Protein AF-A0A8S0FTH8-F1 (afdb_monomer)

Foldseek 3Di:
DVVVPLFDPVLCLPPHAQQDPNRDDPPDDVLSGPVSVCCLVDPNSDHVALVVVCVVVVDDSVVVVVVLVVLSPDVQDAFADDPPQLPDVCSVVVRVVSLVSLSRNVQDPDVVGHCSDHPPDNDPDDDDDDDDDDPDDDDPPVVVVVVVVVVVDDDDPPDPPDDPDDD

Solvent-accessible surface area (backbone atoms only — not comparable to full-atom values): 10424 Å² total; per-residue (Å²): 70,76,95,72,66,34,47,32,58,76,47,37,70,74,77,45,72,30,50,39,83,86,35,35,61,92,87,56,61,88,50,70,16,54,49,27,45,45,65,19,64,23,97,82,59,48,52,67,40,53,66,57,49,19,74,75,71,71,48,58,44,67,57,53,53,50,52,41,46,54,54,38,70,41,82,59,36,64,76,80,73,73,82,64,65,53,75,48,91,66,8,68,57,50,50,49,5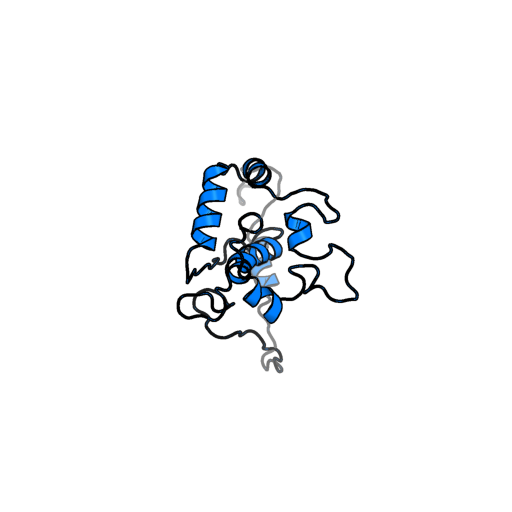8,58,56,42,55,34,51,43,47,49,15,55,75,45,87,71,24,26,68,85,53,56,84,98,38,90,64,98,77,90,87,89,85,86,85,77,86,75,94,61,97,74,75,88,46,66,64,60,54,49,44,48,55,49,68,71,48,89,80,84,82,94,54,102,79,78,71,95,85,78,132

Mean predicted aligned error: 12.25 Å

Organism: Escherichia coli (NCBI:txid562)

Radius of gyration: 23.73 Å; Cα contacts (8 Å, |Δi|>4): 166; chains: 1; bounding box: 45×68×50 Å

Secondary structure (DSSP, 8-state):
-GGGT-S-HHHHHHH-SSSSTTTS-TTSPTT-SHHHHHHT-STT-----HHHHHHHH---HHHHHHHHHHHHH-SS------SSTTSSTTHHHHHHHHHHHHHHTT-BTSTTSB-SS-TT--S-------PPPPSS-----HHHHHHHHHHTS---SS-TTPPTT--

Sequence (167 aa):
MINENLVDQPFLDKYCVGYDEKTLPADAPKNGHYKAYILGEGDDKTAKTPQWASQITGIPVDRIIKLAREIGTAKPAYICQGWGPQRQANGELTARAIAMLPILTGNVGISGGNSGARESTYTITIERLPVLDNPVVQNVNLLLQLDRCYRSWPANDGNPRRRPGQR

InterPro domains:
  IPR006656 Molybdopterin oxidoreductase [PF00384] (67-119)
  IPR050612 Prokaryotic Molybdopterin Oxidoreductases [PTHR43742] (1-140)

pLDDT: mean 81.3, std 19.47, range [31.95, 98.5]

Structure (mmCIF, N/CA/C/O backbone):
data_AF-A0A8S0FTH8-F1
#
_entry.id   AF-A0A8S0FTH8-F1
#
loop_
_atom_site.group_PDB
_atom_site.id
_atom_site.type_symbol
_atom_site.label_atom_id
_atom_site.label_alt_id
_atom_site.label_comp_id
_atom_site.label_asym_id
_atom_site.label_entity_id
_atom_site.label_seq_id
_atom_site.pdbx_PDB_ins_code
_atom_site.Cartn_x
_atom_site.Cartn_y
_atom_site.Cartn_z
_atom_site.occupancy
_atom_site.B_iso_or_equiv
_atom_site.auth_seq_id
_atom_site.auth_comp_id
_atom_site.auth_asym_id
_atom_site.auth_atom_id
_atom_site.pdbx_PDB_model_num
ATOM 1 N N . MET A 1 1 ? -4.861 4.003 7.440 1.00 94.12 1 MET A N 1
ATOM 2 C CA . MET A 1 1 ? -3.502 4.566 7.272 1.00 94.12 1 MET A CA 1
ATOM 3 C C . MET A 1 1 ? -3.540 6.027 6.855 1.00 94.12 1 MET A C 1
ATOM 5 O O . MET A 1 1 ? -3.132 6.841 7.665 1.00 94.12 1 MET A O 1
ATOM 9 N N . ILE A 1 2 ? -4.070 6.378 5.675 1.00 95.62 2 ILE A N 1
ATOM 10 C CA . ILE A 1 2 ? -4.096 7.773 5.181 1.00 95.62 2 ILE A CA 1
ATOM 11 C C . ILE A 1 2 ? -4.777 8.729 6.178 1.00 95.62 2 ILE A C 1
ATOM 13 O O . ILE A 1 2 ? -4.143 9.669 6.636 1.00 95.62 2 ILE A O 1
ATOM 17 N N . ASN A 1 3 ? -6.016 8.441 6.594 1.00 95.19 3 ASN A N 1
ATOM 18 C CA . ASN A 1 3 ? -6.765 9.299 7.532 1.00 95.19 3 ASN A CA 1
ATOM 19 C C . ASN A 1 3 ? -6.151 9.388 8.939 1.00 95.19 3 ASN A C 1
ATOM 21 O O . ASN A 1 3 ? -6.455 10.312 9.681 1.00 95.19 3 ASN A O 1
ATOM 25 N N . GLU A 1 4 ? -5.315 8.419 9.315 1.00 96.00 4 GLU A N 1
ATOM 26 C CA . GLU A 1 4 ? -4.650 8.373 10.625 1.00 96.00 4 GLU A CA 1
ATOM 27 C C . GLU A 1 4 ? -3.198 8.868 10.549 1.00 96.00 4 GLU A C 1
ATOM 29 O O . GLU A 1 4 ? -2.462 8.745 11.521 1.00 96.00 4 GLU A O 1
ATOM 34 N N . ASN A 1 5 ? -2.768 9.408 9.400 1.00 95.56 5 ASN A N 1
ATOM 35 C CA . ASN A 1 5 ? -1.399 9.872 9.159 1.00 95.56 5 ASN A CA 1
ATOM 36 C C . ASN A 1 5 ? -0.321 8.812 9.460 1.00 95.56 5 ASN A C 1
ATOM 38 O O . ASN A 1 5 ? 0.773 9.132 9.913 1.00 95.56 5 ASN A O 1
ATOM 42 N N . LEU A 1 6 ? -0.619 7.540 9.180 1.00 96.12 6 LEU A N 1
ATOM 43 C CA . LEU A 1 6 ? 0.316 6.416 9.360 1.00 96.12 6 LEU A CA 1
ATOM 44 C C . LEU A 1 6 ? 1.167 6.133 8.109 1.00 96.12 6 LEU A C 1
ATOM 46 O O . LEU A 1 6 ? 1.765 5.067 7.996 1.00 96.12 6 LEU A O 1
ATOM 50 N N . VAL A 1 7 ? 1.160 7.044 7.138 1.00 96.38 7 VAL A N 1
ATOM 51 C CA . VAL A 1 7 ? 1.946 6.936 5.903 1.00 96.38 7 VAL A CA 1
ATOM 52 C C . VAL A 1 7 ? 3.253 7.715 6.043 1.00 96.38 7 VAL A C 1
ATOM 54 O O . VAL A 1 7 ? 3.288 8.760 6.692 1.00 96.38 7 VAL A O 1
ATOM 57 N N . ASP A 1 8 ? 4.324 7.232 5.422 1.00 95.94 8 ASP A N 1
ATOM 58 C CA . ASP A 1 8 ? 5.622 7.906 5.407 1.00 95.94 8 ASP A CA 1
ATOM 59 C C . ASP A 1 8 ? 5.654 8.962 4.294 1.00 95.94 8 ASP A C 1
ATOM 61 O O . ASP A 1 8 ? 6.090 8.712 3.171 1.00 95.94 8 ASP A O 1
ATOM 65 N N . GLN A 1 9 ? 5.130 10.151 4.597 1.00 95.69 9 GLN A N 1
ATOM 66 C CA . GLN A 1 9 ? 5.070 11.245 3.625 1.00 95.69 9 GLN A CA 1
ATOM 67 C C . GLN A 1 9 ? 6.463 11.671 3.112 1.00 95.69 9 GLN A C 1
ATOM 69 O O . GLN A 1 9 ? 6.597 11.810 1.898 1.00 95.69 9 GLN A O 1
ATOM 74 N N . PRO A 1 10 ? 7.514 11.828 3.949 1.00 95.81 10 PRO A N 1
ATOM 75 C CA . PRO A 1 10 ? 8.857 12.138 3.452 1.00 95.81 10 PRO A CA 1
ATOM 76 C C . PRO A 1 10 ? 9.405 11.111 2.454 1.00 95.81 10 PRO A C 1
ATOM 78 O O . PRO A 1 10 ? 10.058 11.490 1.480 1.00 95.81 10 PRO A O 1
ATOM 81 N N . PHE A 1 11 ? 9.148 9.818 2.675 1.00 95.06 11 PHE A N 1
ATOM 82 C CA . PHE A 1 11 ? 9.522 8.773 1.725 1.00 95.06 11 PHE A CA 1
ATOM 83 C C . PHE A 1 11 ? 8.757 8.917 0.403 1.00 95.06 11 PHE A C 1
ATOM 85 O O . PHE A 1 11 ? 9.365 8.875 -0.668 1.00 95.06 11 PHE A O 1
ATOM 92 N N . LEU A 1 12 ? 7.440 9.123 0.474 1.00 95.81 12 LEU A N 1
ATOM 93 C CA . LEU A 1 12 ? 6.575 9.257 -0.700 1.00 95.81 12 LEU A CA 1
ATOM 94 C C . LEU A 1 12 ? 6.943 10.484 -1.544 1.00 95.81 12 LEU A C 1
ATOM 96 O O . LEU A 1 12 ? 7.098 10.351 -2.753 1.00 95.81 12 LEU A O 1
ATOM 100 N N . ASP A 1 13 ? 7.178 11.636 -0.914 1.00 95.56 13 ASP A N 1
ATOM 101 C CA . ASP A 1 13 ? 7.561 12.880 -1.598 1.00 95.56 13 ASP A CA 1
ATOM 102 C C . ASP A 1 13 ? 8.905 12.747 -2.334 1.00 95.56 13 ASP A C 1
ATOM 104 O O . ASP A 1 13 ? 9.126 13.379 -3.366 1.00 95.56 13 ASP A O 1
ATOM 108 N N . LYS A 1 14 ? 9.825 11.936 -1.799 1.00 95.25 14 LYS A N 1
ATOM 109 C CA . LYS A 1 14 ? 11.186 11.798 -2.329 1.00 95.25 14 LYS A CA 1
ATOM 110 C C . LYS A 1 14 ? 11.325 10.708 -3.389 1.00 95.25 14 LYS A C 1
ATOM 112 O O . LYS A 1 14 ? 12.145 10.852 -4.295 1.00 95.25 14 LYS A O 1
ATOM 117 N N . TYR A 1 15 ? 10.595 9.604 -3.245 1.00 93.12 15 TYR A N 1
ATOM 118 C CA . TYR A 1 15 ? 10.834 8.383 -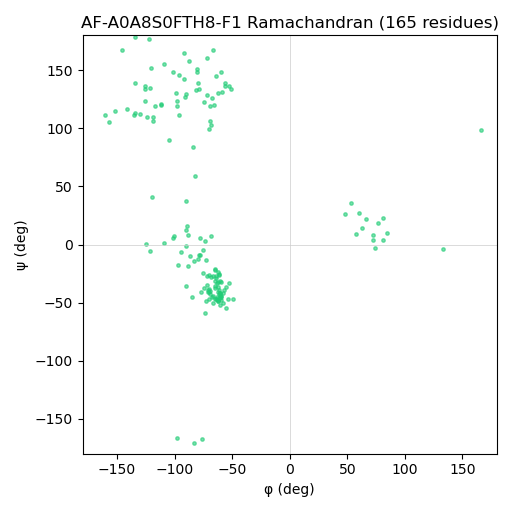4.021 1.00 93.12 15 TYR A CA 1
ATOM 119 C C . TYR A 1 15 ? 9.636 7.921 -4.855 1.00 93.12 15 TYR A C 1
ATOM 121 O O . TYR A 1 15 ? 9.773 6.955 -5.603 1.00 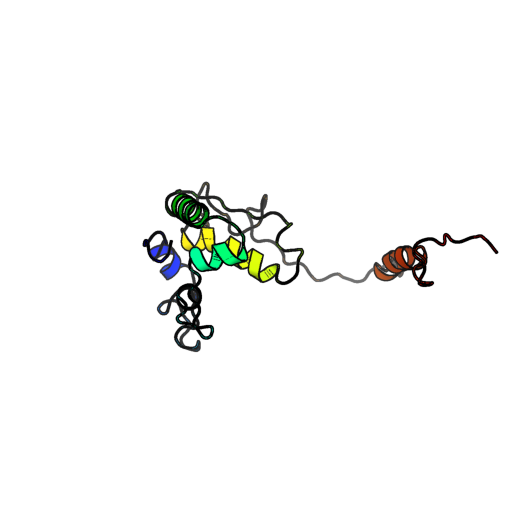93.12 15 TYR A O 1
ATOM 129 N N . CYS A 1 16 ? 8.467 8.553 -4.735 1.00 93.94 16 CYS A N 1
ATOM 130 C CA . CYS A 1 16 ? 7.256 8.139 -5.439 1.00 93.94 16 CYS A CA 1
ATOM 131 C C . CYS A 1 16 ? 6.707 9.246 -6.340 1.00 93.94 16 CYS A C 1
ATOM 133 O O . CYS A 1 16 ? 6.868 10.434 -6.083 1.00 93.94 16 CYS A O 1
ATOM 135 N N . VAL A 1 17 ? 6.021 8.823 -7.401 1.00 93.75 17 VAL A N 1
ATOM 136 C CA . VAL A 1 17 ? 5.315 9.692 -8.347 1.00 93.75 17 VAL A CA 1
ATOM 137 C C . VAL A 1 17 ? 3.842 9.286 -8.349 1.00 93.75 17 VAL A C 1
ATOM 139 O O . VAL A 1 17 ? 3.526 8.097 -8.386 1.00 93.75 17 VAL A O 1
ATOM 142 N N . GLY A 1 18 ? 2.943 10.269 -8.297 1.00 92.50 18 GLY A N 1
ATOM 143 C CA . GLY A 1 18 ? 1.494 10.079 -8.384 1.00 92.50 18 GLY A CA 1
ATOM 144 C C . GLY A 1 18 ? 0.814 9.557 -7.114 1.00 92.50 18 GLY A C 1
ATOM 145 O O . GLY A 1 18 ? -0.305 9.044 -7.197 1.00 92.50 18 GLY A O 1
ATOM 146 N N . TYR A 1 19 ? 1.443 9.664 -5.938 1.00 95.06 19 TYR A N 1
ATOM 147 C CA . TYR A 1 19 ? 0.772 9.330 -4.676 1.00 95.06 19 TYR A CA 1
ATOM 148 C C . TYR A 1 19 ? -0.269 10.392 -4.302 1.00 95.06 19 TYR A C 1
ATOM 150 O O . TYR A 1 19 ? -1.417 10.065 -3.993 1.00 95.06 19 TYR A O 1
ATOM 158 N N . ASP A 1 20 ? 0.131 11.656 -4.361 1.00 93.94 20 ASP A N 1
ATOM 159 C CA . ASP A 1 20 ? -0.664 12.840 -4.057 1.00 93.94 20 ASP A CA 1
ATOM 160 C C . ASP A 1 20 ? -0.477 13.916 -5.136 1.00 93.94 20 ASP A C 1
ATOM 162 O O . ASP A 1 20 ? 0.295 13.737 -6.075 1.00 93.94 20 ASP A O 1
ATOM 166 N N . GLU A 1 21 ? -1.172 15.045 -5.003 1.00 91.88 21 GLU A N 1
ATOM 167 C CA . GLU A 1 21 ? -1.101 16.139 -5.980 1.00 91.88 21 GLU A CA 1
ATOM 168 C C . GLU A 1 21 ? 0.312 16.740 -6.120 1.00 91.88 21 GLU A C 1
ATOM 170 O O . GLU A 1 21 ? 0.651 17.271 -7.170 1.00 91.88 21 GLU A O 1
ATOM 175 N N . LYS A 1 22 ? 1.162 16.647 -5.086 1.00 92.25 22 LYS A N 1
ATOM 176 C CA . LYS A 1 22 ? 2.534 17.184 -5.129 1.00 92.25 22 LYS A CA 1
ATOM 177 C C . LYS A 1 22 ? 3.456 16.325 -5.982 1.00 92.25 22 LYS A C 1
ATOM 179 O O . LYS A 1 22 ? 4.349 16.838 -6.647 1.00 92.25 22 LYS A O 1
ATOM 184 N N . THR A 1 23 ? 3.260 15.015 -5.901 1.00 91.88 23 THR A N 1
ATOM 185 C CA . THR A 1 23 ? 4.049 14.009 -6.617 1.00 91.88 23 THR A CA 1
ATOM 186 C C . THR A 1 23 ? 3.461 13.686 -7.988 1.00 91.88 23 THR A C 1
ATOM 188 O O . THR A 1 23 ? 4.009 12.853 -8.710 1.00 91.88 23 THR A O 1
ATOM 191 N N . LEU A 1 24 ? 2.340 14.305 -8.357 1.00 91.00 24 LEU A N 1
ATOM 192 C CA . LEU A 1 24 ? 1.659 14.087 -9.622 1.00 91.00 24 LEU A CA 1
ATOM 193 C C . LEU A 1 24 ? 2.362 14.862 -10.764 1.00 91.00 24 LEU A C 1
ATOM 195 O O . LEU A 1 24 ? 2.689 16.037 -10.588 1.00 91.00 24 LEU A O 1
ATOM 199 N N . PRO A 1 25 ? 2.609 14.241 -11.935 1.00 90.12 25 PRO A N 1
ATOM 200 C CA . PRO A 1 25 ? 3.145 14.938 -13.104 1.00 90.12 25 PRO A CA 1
ATOM 201 C C . PRO A 1 25 ? 2.236 16.081 -13.576 1.00 90.12 25 PRO A C 1
ATOM 203 O O . PRO A 1 25 ? 1.016 15.993 -13.471 1.00 90.12 25 PRO A O 1
ATOM 206 N N . ALA A 1 26 ? 2.822 17.143 -14.133 1.00 88.25 26 ALA A N 1
ATOM 207 C CA . ALA A 1 26 ? 2.080 18.347 -14.530 1.00 88.25 26 ALA A CA 1
ATOM 208 C C . ALA A 1 26 ? 1.063 18.118 -15.666 1.00 88.25 26 ALA A C 1
ATOM 210 O O . ALA A 1 26 ? 0.134 18.905 -15.831 1.00 88.25 26 ALA A O 1
ATOM 211 N N . ASP A 1 27 ? 1.252 17.068 -16.462 1.00 90.56 27 ASP A N 1
ATOM 212 C CA . ASP A 1 27 ? 0.376 16.648 -17.556 1.00 90.56 27 ASP A CA 1
ATOM 213 C C . ASP A 1 27 ? -0.769 15.732 -17.102 1.00 90.56 27 ASP A C 1
ATOM 215 O O . ASP A 1 27 ? -1.691 15.462 -17.875 1.00 90.56 27 ASP A O 1
ATOM 219 N N . ALA A 1 28 ? -0.739 15.257 -15.856 1.00 88.56 28 ALA A N 1
ATOM 220 C CA . ALA A 1 28 ? -1.766 14.376 -15.332 1.00 88.56 28 ALA A CA 1
ATOM 221 C C . ALA A 1 28 ? -3.020 15.159 -14.891 1.00 88.56 28 ALA A C 1
ATOM 223 O O . ALA A 1 28 ? -2.937 16.307 -14.446 1.00 88.56 28 ALA A O 1
ATOM 224 N N . PRO A 1 29 ? -4.213 14.545 -14.998 1.00 89.56 29 PRO A N 1
ATOM 225 C CA . PRO A 1 29 ? -5.456 15.182 -14.589 1.00 89.56 29 PRO A CA 1
ATOM 226 C C . PRO A 1 29 ? -5.471 15.446 -13.082 1.00 89.56 29 PRO A C 1
ATOM 228 O O . PRO A 1 29 ? -4.990 14.636 -12.287 1.00 89.56 29 PRO A O 1
ATOM 231 N N . LYS A 1 30 ? -6.098 16.558 -12.684 1.00 89.06 30 LYS A N 1
ATOM 232 C CA . LYS A 1 30 ? -6.339 16.887 -11.274 1.00 89.06 30 LYS A CA 1
ATOM 233 C C . LYS A 1 30 ? -7.038 15.720 -10.573 1.00 89.06 30 LYS A C 1
ATOM 235 O O . LYS A 1 30 ? -7.980 15.159 -11.128 1.00 89.06 30 LYS A O 1
ATOM 240 N N . ASN A 1 31 ? -6.603 15.382 -9.358 1.00 90.88 31 ASN A N 1
ATOM 241 C CA . ASN A 1 31 ? -7.083 14.216 -8.601 1.00 90.88 31 ASN A CA 1
ATOM 242 C C . ASN A 1 31 ? -6.803 12.851 -9.270 1.00 90.88 31 ASN A C 1
ATOM 244 O O . ASN A 1 31 ? -7.332 11.832 -8.828 1.00 90.88 31 ASN A O 1
ATOM 248 N N . GLY A 1 32 ? -5.934 12.790 -10.285 1.00 89.38 32 GLY A N 1
ATOM 249 C CA . GLY A 1 32 ? -5.487 11.540 -10.914 1.00 89.38 32 GLY A CA 1
ATOM 250 C C . GLY A 1 32 ? -4.507 10.718 -10.066 1.00 89.38 32 GLY A C 1
ATOM 251 O O . GLY A 1 32 ? -4.005 9.690 -10.515 1.00 89.38 32 GLY A O 1
ATOM 252 N N . HIS A 1 33 ? -4.203 11.171 -8.851 1.00 93.19 33 HIS A N 1
ATOM 253 C CA . HIS A 1 33 ? -3.249 10.550 -7.943 1.00 93.19 33 HIS A CA 1
ATOM 254 C C . HIS A 1 33 ? -3.900 9.467 -7.057 1.00 93.19 33 HIS A C 1
ATOM 256 O O . HIS A 1 33 ? -5.107 9.458 -6.801 1.00 93.19 33 HIS A O 1
ATOM 262 N N . TYR A 1 34 ? -3.086 8.547 -6.535 1.00 94.25 34 TYR A N 1
ATOM 263 C CA . TYR A 1 34 ? -3.554 7.379 -5.777 1.00 94.25 34 TYR A CA 1
ATOM 264 C C . TYR A 1 34 ? -4.387 7.744 -4.537 1.00 94.25 34 TYR A C 1
ATOM 266 O O . TYR A 1 34 ? -5.410 7.114 -4.258 1.00 94.25 34 TYR A O 1
ATOM 274 N N . LYS A 1 35 ? -3.977 8.770 -3.784 1.00 95.12 35 LYS A N 1
ATOM 275 C CA . LYS A 1 35 ? -4.677 9.218 -2.573 1.00 95.12 35 LYS A CA 1
ATOM 276 C C . LYS A 1 35 ? -6.112 9.674 -2.866 1.00 95.12 35 LYS A C 1
ATOM 278 O O . LYS A 1 35 ? -7.014 9.230 -2.157 1.00 95.12 35 LYS A O 1
ATOM 283 N N . ALA A 1 36 ? -6.344 10.450 -3.926 1.00 95.19 36 ALA A N 1
ATOM 284 C CA . ALA A 1 36 ? -7.683 10.866 -4.345 1.00 95.19 36 ALA A CA 1
ATOM 285 C C . ALA A 1 36 ? -8.578 9.668 -4.692 1.00 95.19 36 ALA A C 1
ATOM 287 O O . ALA A 1 36 ? -9.729 9.614 -4.261 1.00 95.19 36 ALA A O 1
ATOM 288 N N . TYR A 1 37 ? -8.051 8.654 -5.385 1.00 95.12 37 TYR A N 1
ATOM 289 C CA . TYR A 1 37 ? -8.806 7.430 -5.683 1.00 95.12 37 TYR A CA 1
ATOM 290 C C . TYR A 1 37 ? -9.264 6.681 -4.418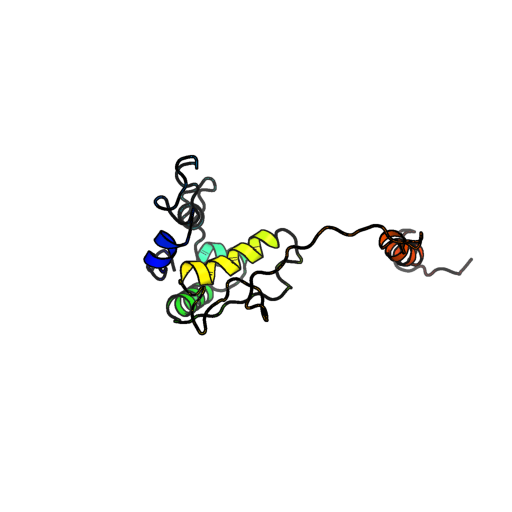 1.00 95.12 37 TYR A C 1
ATOM 292 O O . TYR A 1 37 ? -10.398 6.195 -4.342 1.00 95.12 37 TYR A O 1
ATOM 300 N N . ILE A 1 38 ? -8.398 6.588 -3.403 1.00 95.88 38 ILE A N 1
ATOM 301 C CA . ILE A 1 38 ? -8.729 5.924 -2.133 1.00 95.88 38 ILE A CA 1
ATOM 302 C C . ILE A 1 38 ? -9.737 6.741 -1.320 1.00 95.88 38 ILE A C 1
ATOM 304 O O . ILE A 1 38 ? -10.647 6.167 -0.718 1.00 95.88 38 ILE A O 1
ATOM 308 N N . LEU A 1 39 ? -9.605 8.068 -1.313 1.00 96.12 39 LEU A N 1
ATOM 309 C CA . LEU A 1 39 ? -10.504 8.968 -0.588 1.00 96.12 39 LEU A CA 1
ATOM 310 C C . LEU A 1 39 ? -11.840 9.211 -1.310 1.00 96.12 39 LEU A C 1
ATOM 312 O O . LEU A 1 39 ? -12.764 9.737 -0.697 1.00 96.12 39 LEU A O 1
ATOM 316 N N . GLY A 1 40 ? -11.980 8.761 -2.561 1.00 95.31 40 GLY A N 1
ATOM 317 C CA . GLY A 1 40 ? -13.197 8.942 -3.357 1.00 95.31 40 GLY A CA 1
ATOM 318 C C . GLY A 1 40 ? -13.303 10.321 -4.009 1.00 95.31 40 GLY A C 1
ATOM 319 O O . GLY A 1 40 ? -14.400 10.767 -4.323 1.00 95.31 40 GLY A O 1
ATOM 320 N N . GLU A 1 41 ? -12.176 11.001 -4.197 1.00 93.94 41 GLU A N 1
ATOM 321 C CA . GLU A 1 41 ? -12.063 12.307 -4.860 1.00 93.94 41 GLU A CA 1
ATOM 322 C C . GLU A 1 41 ? -11.728 12.182 -6.358 1.00 93.94 41 GLU A C 1
ATOM 324 O O . GLU A 1 41 ? -11.691 13.188 -7.069 1.00 93.94 41 GLU A O 1
ATOM 329 N N . GLY A 1 42 ? -11.465 10.956 -6.824 1.00 88.44 42 GLY A N 1
ATOM 330 C CA . GLY A 1 42 ? -11.284 10.624 -8.237 1.00 88.44 42 GLY A CA 1
ATOM 331 C C . GLY A 1 42 ? -12.609 10.397 -8.976 1.00 88.44 42 GLY A C 1
ATOM 332 O O . GLY A 1 42 ? -13.698 10.605 -8.437 1.00 88.44 42 GLY A O 1
ATOM 333 N N . ASP A 1 43 ? -12.512 9.915 -10.215 1.00 87.69 43 ASP A N 1
ATOM 334 C CA . ASP A 1 43 ? -13.652 9.796 -11.139 1.00 87.69 43 ASP A CA 1
ATOM 335 C C . ASP A 1 43 ? -14.789 8.902 -10.626 1.00 87.69 43 ASP A C 1
ATOM 337 O O . ASP A 1 43 ? -15.962 9.161 -10.899 1.00 87.69 43 ASP A O 1
ATOM 341 N N . ASP A 1 44 ? -14.457 7.864 -9.852 1.00 90.62 44 ASP A N 1
ATOM 342 C CA . ASP A 1 44 ? -15.431 6.902 -9.330 1.00 90.62 44 ASP A CA 1
ATOM 343 C C . ASP A 1 44 ? -16.238 7.408 -8.125 1.00 90.62 44 ASP A C 1
ATOM 345 O O . ASP A 1 44 ? -17.190 6.745 -7.703 1.00 90.62 44 ASP A O 1
ATOM 349 N N . LYS A 1 45 ? -15.853 8.564 -7.563 1.00 93.38 45 LYS A N 1
ATOM 350 C CA . LYS A 1 45 ? -16.495 9.239 -6.425 1.00 93.38 45 LYS A CA 1
ATOM 351 C C . LYS A 1 45 ? -16.801 8.325 -5.232 1.00 93.38 45 LYS A C 1
ATOM 353 O O . LYS A 1 45 ? -17.734 8.577 -4.470 1.00 93.38 45 LYS A O 1
ATOM 358 N N . THR A 1 46 ? -16.041 7.241 -5.070 1.00 96.06 46 THR A N 1
ATOM 359 C CA . THR A 1 46 ? -16.328 6.195 -4.083 1.00 96.06 46 THR A CA 1
ATOM 360 C C . THR A 1 46 ? -15.180 6.088 -3.096 1.00 96.06 46 THR A C 1
ATOM 362 O O . THR A 1 46 ? -14.106 5.594 -3.430 1.00 96.06 46 THR A O 1
ATOM 365 N N . ALA A 1 47 ? -15.398 6.499 -1.848 1.00 97.06 47 ALA A N 1
ATOM 366 C CA . ALA A 1 47 ? -14.385 6.356 -0.808 1.00 97.06 47 ALA A CA 1
ATOM 367 C C . ALA A 1 47 ? -14.156 4.873 -0.465 1.00 97.06 47 ALA A C 1
ATOM 369 O O . ALA A 1 47 ? -15.090 4.151 -0.106 1.00 97.06 47 ALA A O 1
ATOM 370 N N . LYS A 1 48 ? -12.900 4.417 -0.522 1.00 97.12 48 LYS A N 1
ATOM 371 C CA . LYS A 1 48 ? -12.498 3.028 -0.239 1.00 97.12 48 LYS A CA 1
ATOM 372 C C . LYS A 1 48 ? -12.344 2.804 1.266 1.00 97.12 48 LYS A C 1
ATOM 374 O O . LYS A 1 48 ? -11.267 2.500 1.778 1.00 97.12 48 LYS A O 1
ATOM 379 N N . THR A 1 49 ? -13.431 3.027 1.996 1.00 98.06 49 THR A N 1
ATOM 380 C CA . THR A 1 49 ? -13.465 2.937 3.460 1.00 98.06 49 THR A CA 1
ATOM 381 C C . THR A 1 49 ? -13.382 1.483 3.944 1.00 98.06 49 THR A C 1
ATOM 383 O O . THR A 1 49 ? -13.708 0.555 3.197 1.00 98.06 49 THR A O 1
ATOM 386 N N . PRO A 1 50 ? -13.001 1.243 5.213 1.00 97.94 50 PRO A N 1
ATOM 387 C CA . PRO A 1 50 ? -13.084 -0.089 5.813 1.00 97.94 50 PRO A CA 1
ATOM 388 C C . PRO A 1 50 ? -14.489 -0.704 5.739 1.00 97.94 50 PRO A C 1
ATOM 390 O O . PRO A 1 50 ? -14.621 -1.902 5.517 1.00 97.94 50 PRO A O 1
ATOM 393 N N . GLN A 1 51 ? -15.540 0.109 5.879 1.00 98.06 51 GLN A N 1
ATOM 394 C CA . GLN A 1 51 ? -16.936 -0.313 5.754 1.00 98.06 51 GLN A CA 1
ATOM 395 C C . GLN A 1 51 ? -17.240 -0.798 4.337 1.00 98.06 51 GLN A C 1
ATOM 397 O O . GLN A 1 51 ? -17.797 -1.880 4.171 1.00 98.06 51 GLN A O 1
ATOM 402 N N . TRP A 1 52 ? -16.817 -0.041 3.322 1.00 97.94 52 TRP A N 1
ATOM 403 C CA . TRP A 1 52 ? -16.935 -0.433 1.918 1.00 97.94 52 TRP A CA 1
ATOM 404 C C . TRP A 1 52 ? -16.188 -1.745 1.632 1.00 97.94 52 TRP A C 1
ATOM 406 O O . TRP A 1 52 ? -16.759 -2.680 1.073 1.00 97.94 52 TRP A O 1
ATOM 416 N N . ALA A 1 53 ? -14.939 -1.859 2.094 1.00 97.56 53 ALA A N 1
ATOM 417 C CA . ALA A 1 53 ? -14.127 -3.057 1.897 1.00 97.56 53 ALA A CA 1
ATOM 418 C C . ALA A 1 53 ? -14.711 -4.283 2.619 1.00 97.56 53 ALA A C 1
ATOM 420 O O . ALA A 1 53 ? -14.644 -5.398 2.099 1.00 97.56 53 ALA A O 1
ATOM 421 N N . SER A 1 54 ? -15.311 -4.089 3.796 1.00 98.31 54 SER A N 1
ATOM 422 C CA . SER A 1 54 ? -15.944 -5.156 4.578 1.00 98.31 54 SER A CA 1
ATOM 423 C C . SER A 1 54 ? -17.108 -5.804 3.827 1.00 98.31 54 SER A C 1
ATOM 425 O O . SER A 1 54 ? -17.198 -7.028 3.799 1.00 98.31 54 SER A O 1
ATOM 427 N N . GLN A 1 55 ? -17.933 -5.007 3.138 1.00 98.12 55 GLN A N 1
ATOM 428 C CA . GLN A 1 55 ? -19.056 -5.525 2.345 1.00 98.12 55 GLN A CA 1
ATOM 429 C C . GLN A 1 55 ? -18.600 -6.392 1.163 1.00 98.12 55 GLN A C 1
ATOM 431 O O . GLN A 1 55 ? -19.291 -7.333 0.791 1.00 98.12 55 GLN A O 1
ATOM 436 N N . ILE A 1 56 ? -17.431 -6.097 0.586 1.00 97.62 56 ILE A N 1
ATOM 437 C CA . ILE A 1 56 ? -16.895 -6.828 -0.573 1.00 97.62 56 ILE A CA 1
ATOM 438 C C . ILE A 1 56 ? -16.128 -8.078 -0.138 1.00 97.62 56 ILE A C 1
ATOM 440 O O . ILE A 1 56 ? -16.275 -9.145 -0.726 1.00 97.62 56 ILE A O 1
ATOM 444 N N . THR A 1 57 ? -15.276 -7.942 0.877 1.00 97.00 57 THR A N 1
ATOM 445 C CA . THR A 1 57 ? -14.341 -8.998 1.294 1.00 97.00 57 THR A CA 1
ATOM 446 C C . THR A 1 57 ? -14.929 -9.960 2.322 1.00 97.00 57 THR A C 1
ATOM 448 O O . THR A 1 57 ? -14.368 -11.031 2.541 1.00 97.00 57 THR A O 1
ATOM 451 N N . GLY A 1 58 ? -16.012 -9.570 3.003 1.00 98.06 58 GLY A N 1
ATOM 452 C CA . GLY A 1 58 ? -16.564 -10.295 4.149 1.00 98.06 58 GLY A CA 1
ATOM 453 C C . GLY A 1 58 ? -15.721 -10.188 5.427 1.00 98.06 58 GLY A C 1
ATOM 454 O O . GLY A 1 58 ? -16.051 -10.812 6.434 1.00 98.06 58 GLY A O 1
ATOM 455 N N . ILE A 1 59 ? -14.631 -9.411 5.425 1.00 98.06 59 ILE A N 1
ATOM 456 C CA . ILE A 1 59 ? -13.768 -9.229 6.599 1.00 98.06 59 ILE A CA 1
ATOM 457 C C . ILE A 1 59 ? -14.400 -8.177 7.524 1.00 98.06 59 ILE A C 1
ATOM 459 O O . ILE A 1 59 ? -14.766 -7.102 7.045 1.00 98.06 59 ILE A O 1
ATOM 463 N N . PRO A 1 60 ? -14.494 -8.416 8.848 1.00 98.50 60 PRO A N 1
ATOM 464 C CA . PRO A 1 60 ? -15.000 -7.416 9.784 1.00 98.50 60 PRO A CA 1
ATOM 465 C C . PRO A 1 60 ? -14.212 -6.102 9.725 1.00 98.50 60 PRO A C 1
ATOM 467 O O . PRO A 1 60 ? -12.980 -6.111 9.688 1.00 98.50 60 PRO A O 1
ATOM 470 N N . VAL A 1 61 ? -14.920 -4.972 9.789 1.00 98.50 61 VAL A N 1
ATOM 471 C CA . VAL A 1 61 ? -14.340 -3.615 9.748 1.00 98.50 61 VAL A CA 1
ATOM 472 C C . VAL A 1 61 ? -13.180 -3.457 10.735 1.00 98.50 61 VAL A C 1
ATOM 474 O O . VAL A 1 61 ? -12.097 -3.008 10.356 1.00 98.50 61 VAL A O 1
ATOM 477 N N . ASP A 1 62 ? -13.364 -3.912 11.973 1.00 98.25 62 ASP A N 1
ATOM 478 C CA . ASP A 1 62 ? -12.355 -3.790 13.027 1.00 98.25 62 ASP A CA 1
ATOM 479 C C . ASP A 1 62 ? -11.072 -4.563 12.709 1.00 98.25 62 ASP A C 1
ATOM 481 O O . ASP A 1 62 ? -9.977 -4.120 13.051 1.00 98.25 62 ASP A O 1
ATOM 485 N N . ARG A 1 63 ? -11.177 -5.699 12.006 1.00 98.38 63 ARG A N 1
ATOM 486 C CA . ARG A 1 63 ? -10.012 -6.484 11.568 1.00 98.38 63 ARG A CA 1
ATOM 487 C C . ARG A 1 63 ? -9.225 -5.753 10.488 1.00 98.38 63 ARG A C 1
ATOM 489 O O . ARG A 1 63 ? -7.998 -5.762 10.545 1.00 98.38 63 ARG A O 1
ATOM 496 N N . ILE A 1 64 ? -9.913 -5.105 9.546 1.00 98.31 64 ILE A N 1
ATOM 497 C CA . ILE A 1 64 ? -9.284 -4.295 8.492 1.00 98.31 64 ILE A CA 1
ATOM 498 C C . ILE A 1 64 ? -8.528 -3.120 9.124 1.00 98.31 64 ILE A C 1
ATOM 500 O O . ILE A 1 64 ? -7.355 -2.904 8.822 1.00 98.31 64 ILE A O 1
ATOM 504 N N . ILE A 1 65 ? -9.176 -2.393 10.040 1.00 98.25 65 ILE A N 1
ATOM 505 C CA . ILE A 1 65 ? -8.571 -1.250 10.738 1.00 98.25 65 ILE A CA 1
ATOM 506 C C . ILE A 1 65 ? -7.379 -1.701 11.583 1.00 98.25 65 ILE A C 1
ATOM 508 O O . ILE A 1 65 ? -6.312 -1.092 11.506 1.00 98.25 65 ILE A O 1
ATOM 512 N N . LYS A 1 66 ? -7.535 -2.781 12.358 1.00 98.19 66 LYS A N 1
ATOM 513 C CA . LYS A 1 66 ? -6.468 -3.329 13.200 1.00 98.19 66 LYS A CA 1
ATOM 514 C C . LYS A 1 66 ? -5.238 -3.692 12.371 1.00 98.19 66 LYS A C 1
ATOM 516 O O . LYS A 1 66 ? -4.156 -3.212 12.686 1.00 98.19 66 LYS A O 1
ATOM 521 N N . LEU A 1 67 ? -5.412 -4.450 11.287 1.00 97.44 67 LEU A N 1
ATOM 522 C CA . LEU A 1 67 ? -4.305 -4.831 10.407 1.00 97.44 67 LEU A CA 1
ATOM 523 C C . LEU A 1 67 ? -3.631 -3.605 9.774 1.00 97.44 67 LEU A C 1
ATOM 525 O O . LEU A 1 67 ? -2.407 -3.523 9.725 1.00 97.44 67 LEU A O 1
ATOM 529 N N . ALA A 1 68 ? -4.416 -2.626 9.317 1.00 97.25 68 ALA A N 1
ATOM 530 C CA . ALA A 1 68 ? -3.878 -1.400 8.735 1.00 97.25 68 ALA A CA 1
ATOM 531 C C . ALA A 1 68 ? -3.042 -0.588 9.741 1.00 97.25 68 ALA A C 1
ATOM 533 O O . ALA A 1 68 ? -2.036 0.008 9.357 1.00 97.25 68 ALA A O 1
ATOM 534 N N . ARG A 1 69 ? -3.443 -0.562 11.018 1.00 97.62 69 ARG A N 1
ATOM 535 C CA . ARG A 1 69 ? -2.672 0.068 12.098 1.00 97.62 69 ARG A CA 1
ATOM 536 C C . ARG A 1 69 ? -1.410 -0.719 12.416 1.00 97.62 69 ARG A C 1
ATOM 538 O O . ARG A 1 69 ? -0.350 -0.115 12.452 1.00 97.62 69 ARG A O 1
ATOM 545 N N . GLU A 1 70 ? -1.509 -2.041 12.562 1.00 96.88 70 GLU A N 1
ATOM 546 C CA . GLU A 1 70 ? -0.354 -2.921 12.794 1.00 96.88 70 GLU A CA 1
ATOM 547 C C . GLU A 1 70 ? 0.721 -2.721 11.720 1.00 96.88 70 GLU A C 1
ATOM 549 O O . GLU A 1 70 ? 1.880 -2.496 12.057 1.00 96.88 70 GLU A O 1
ATOM 554 N N . ILE A 1 71 ? 0.326 -2.697 10.443 1.00 96.00 71 ILE A N 1
ATOM 555 C CA . ILE A 1 71 ? 1.226 -2.407 9.319 1.00 96.00 71 ILE A CA 1
ATOM 556 C C . ILE A 1 71 ? 1.803 -0.988 9.414 1.00 96.00 71 ILE A C 1
ATOM 558 O O . ILE A 1 71 ? 3.009 -0.814 9.277 1.00 96.00 71 ILE A O 1
ATOM 562 N N . GLY A 1 72 ? 0.962 0.024 9.654 1.00 95.25 72 GLY A N 1
ATOM 563 C CA . GLY A 1 72 ? 1.391 1.426 9.705 1.00 95.25 72 GLY A CA 1
ATOM 564 C C . GLY A 1 72 ? 2.321 1.760 10.878 1.00 95.25 72 GLY A C 1
ATOM 565 O O . GLY A 1 72 ? 3.127 2.683 10.780 1.00 95.25 72 GLY A O 1
ATOM 566 N N . THR A 1 73 ? 2.231 1.018 11.984 1.00 95.62 73 THR A N 1
ATOM 567 C CA . THR A 1 73 ? 3.068 1.227 13.177 1.00 95.62 73 THR A CA 1
ATOM 568 C C . THR A 1 73 ? 4.281 0.302 13.252 1.00 95.62 73 THR A C 1
ATOM 570 O O . THR A 1 73 ? 5.207 0.586 14.010 1.00 95.62 73 THR A O 1
ATOM 573 N N . ALA A 1 74 ? 4.305 -0.795 12.493 1.00 93.62 74 ALA A N 1
ATOM 574 C CA . ALA A 1 74 ? 5.441 -1.708 12.461 1.00 93.62 74 ALA A CA 1
ATOM 575 C C . ALA A 1 74 ? 6.606 -1.106 11.660 1.00 93.62 74 ALA A C 1
ATOM 577 O O . ALA A 1 74 ? 6.467 -0.771 10.482 1.00 93.62 74 ALA A O 1
ATOM 578 N N . LYS A 1 75 ? 7.777 -0.987 12.298 1.00 88.69 75 LYS A N 1
ATOM 579 C CA . LYS A 1 75 ? 9.013 -0.507 11.667 1.00 88.69 75 LYS A CA 1
ATOM 580 C C . LYS A 1 75 ? 10.199 -1.403 12.069 1.00 88.69 75 LYS A C 1
ATOM 582 O O . LYS A 1 75 ? 10.588 -1.354 13.236 1.00 88.69 75 LYS A O 1
ATOM 587 N N . PRO A 1 76 ? 10.787 -2.193 11.146 1.00 90.81 76 PRO A N 1
ATOM 588 C CA . PRO A 1 76 ? 10.395 -2.379 9.744 1.00 90.81 76 PRO A CA 1
ATOM 589 C C . PRO A 1 76 ? 9.220 -3.364 9.572 1.00 90.81 76 PRO A C 1
ATOM 591 O O . PRO A 1 76 ? 9.065 -4.302 10.353 1.00 90.81 76 PRO A O 1
ATOM 594 N N . ALA A 1 77 ? 8.417 -3.181 8.521 1.00 92.06 77 ALA A N 1
ATOM 595 C CA . ALA A 1 77 ? 7.381 -4.124 8.096 1.00 92.06 77 ALA A CA 1
ATOM 596 C C . ALA A 1 77 ? 7.743 -4.769 6.749 1.00 92.06 77 ALA A C 1
ATOM 598 O O . ALA A 1 77 ? 7.867 -4.090 5.727 1.00 92.06 77 ALA A O 1
ATOM 599 N N . TYR A 1 78 ? 7.865 -6.098 6.729 1.00 92.25 78 TYR A N 1
ATOM 600 C CA . TYR A 1 78 ? 8.067 -6.871 5.503 1.00 92.25 78 TYR A CA 1
ATOM 601 C C . TYR A 1 78 ? 6.739 -7.446 5.004 1.00 92.25 78 TYR A C 1
ATOM 603 O O . TYR A 1 78 ? 6.096 -8.238 5.690 1.00 92.25 78 TYR A O 1
ATOM 611 N N . ILE A 1 79 ? 6.332 -7.054 3.796 1.00 91.81 79 ILE A N 1
ATOM 612 C CA . ILE A 1 79 ? 5.081 -7.496 3.163 1.00 91.81 79 ILE A CA 1
ATOM 613 C C . ILE A 1 79 ? 5.415 -8.111 1.812 1.00 91.81 79 ILE A C 1
ATOM 615 O O . ILE A 1 79 ? 5.776 -7.404 0.877 1.00 91.81 79 ILE A O 1
ATOM 619 N N . CYS A 1 80 ? 5.271 -9.423 1.689 1.00 85.88 80 CYS A N 1
ATOM 620 C CA . CYS A 1 80 ? 5.535 -10.127 0.444 1.00 85.88 80 CYS A CA 1
ATOM 621 C C . CYS A 1 80 ? 4.320 -10.960 0.039 1.00 85.88 80 CYS A C 1
ATOM 623 O O . CYS A 1 80 ? 3.736 -11.658 0.869 1.00 85.88 80 CYS A O 1
ATOM 625 N N . GLN A 1 81 ? 3.940 -10.879 -1.237 1.00 87.25 81 GLN A N 1
ATOM 626 C CA . GLN A 1 81 ? 2.968 -11.799 -1.817 1.00 87.25 81 GLN A CA 1
ATOM 627 C C . GLN A 1 81 ? 3.686 -12.994 -2.438 1.00 87.25 81 GLN A C 1
ATOM 629 O O . GLN A 1 81 ? 4.717 -12.832 -3.080 1.00 87.25 81 GLN A O 1
ATOM 634 N N . GLY A 1 82 ? 3.096 -14.182 -2.320 1.00 87.31 82 GLY A N 1
ATOM 635 C CA . GLY A 1 82 ? 3.492 -15.313 -3.154 1.00 87.31 82 GLY A CA 1
ATOM 636 C C . GLY A 1 82 ? 2.938 -15.194 -4.577 1.00 87.31 82 GLY A C 1
ATOM 637 O O . GLY A 1 82 ? 2.374 -14.180 -4.984 1.00 87.31 82 GLY A O 1
ATOM 638 N N . TRP A 1 83 ? 3.012 -16.284 -5.339 1.00 86.56 83 TRP A N 1
ATOM 639 C CA . TRP A 1 83 ? 2.523 -16.318 -6.723 1.00 86.56 83 TRP A CA 1
ATOM 640 C C . TRP A 1 83 ? 1.050 -16.729 -6.832 1.00 86.56 83 TRP A C 1
ATOM 642 O O . TRP A 1 83 ? 0.599 -17.119 -7.897 1.00 86.56 83 TRP A O 1
ATOM 652 N N . GLY A 1 84 ? 0.276 -16.699 -5.755 1.00 90.00 84 GLY A N 1
ATOM 653 C CA . GLY A 1 84 ? -1.170 -16.927 -5.839 1.00 90.00 84 GLY A CA 1
ATOM 654 C C . GLY A 1 84 ? -1.900 -15.725 -6.452 1.00 90.00 84 GLY A C 1
ATOM 655 O O . GLY A 1 84 ? -2.503 -15.863 -7.515 1.00 90.00 84 GLY A O 1
ATOM 656 N N . PRO A 1 85 ? -1.798 -14.529 -5.841 1.00 89.19 85 PRO A N 1
ATOM 657 C CA . PRO A 1 85 ? -2.668 -13.395 -6.162 1.00 89.19 85 PRO A CA 1
ATOM 658 C C . PRO A 1 85 ? -2.591 -12.853 -7.593 1.00 89.19 85 PRO A C 1
ATOM 660 O O . PRO A 1 85 ? -3.552 -12.242 -8.047 1.00 89.19 85 PRO A O 1
ATOM 663 N N . GLN A 1 86 ? -1.483 -13.065 -8.312 1.00 89.88 86 GLN A N 1
ATOM 664 C CA . GLN A 1 86 ? -1.358 -12.619 -9.708 1.00 89.88 86 GLN A CA 1
ATOM 665 C C . GLN A 1 86 ? -1.974 -13.593 -10.735 1.00 89.88 86 GLN A C 1
ATOM 667 O O . GLN A 1 86 ? -2.173 -13.224 -11.885 1.00 89.88 86 GLN A O 1
ATOM 672 N N . ARG A 1 87 ? -2.294 -14.835 -10.339 1.00 92.50 87 ARG A N 1
A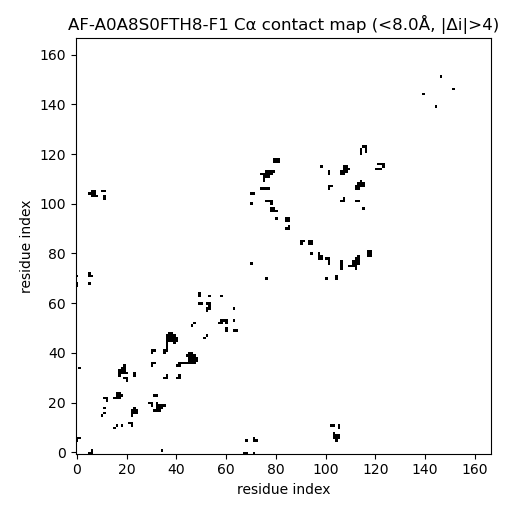TOM 673 C CA . ARG A 1 87 ? -2.748 -15.930 -11.226 1.00 92.50 87 ARG A CA 1
ATOM 674 C C . ARG A 1 87 ? -4.269 -15.965 -11.379 1.00 92.50 87 ARG A C 1
ATOM 676 O O . ARG A 1 87 ? -4.894 -17.020 -11.411 1.00 92.50 87 ARG A O 1
ATOM 683 N N . GLN A 1 88 ? -4.863 -14.788 -11.437 1.00 92.25 88 GLN A N 1
ATOM 684 C CA . GLN A 1 88 ? -6.298 -14.575 -11.544 1.00 92.25 88 GLN A CA 1
ATOM 685 C C . GLN A 1 88 ? -6.554 -13.326 -12.386 1.00 92.25 88 GLN A C 1
ATOM 687 O O . GLN A 1 88 ? -5.633 -12.556 -12.663 1.00 92.25 88 GLN A O 1
ATOM 692 N N . ALA A 1 89 ? -7.805 -13.125 -12.794 1.00 92.75 89 ALA A N 1
ATOM 693 C CA . ALA A 1 89 ? -8.202 -11.896 -13.470 1.00 92.75 89 ALA A CA 1
ATOM 694 C C . ALA A 1 89 ? -7.860 -10.675 -12.597 1.00 92.75 89 ALA A C 1
ATOM 696 O O . ALA A 1 89 ? -8.095 -10.696 -11.387 1.00 92.75 89 ALA A O 1
ATOM 697 N N . ASN A 1 90 ? -7.310 -9.623 -13.211 1.00 90.81 90 ASN A N 1
ATOM 698 C CA . ASN A 1 90 ? -6.838 -8.408 -12.532 1.00 90.81 90 ASN A CA 1
ATOM 699 C C . ASN A 1 90 ? -5.717 -8.664 -11.501 1.00 90.81 90 ASN A C 1
ATOM 701 O O . ASN A 1 90 ? -5.568 -7.943 -10.503 1.00 90.81 90 ASN A O 1
ATOM 705 N N . GLY A 1 91 ? -4.932 -9.723 -11.707 1.00 90.31 91 GLY A N 1
ATOM 706 C CA . GLY A 1 91 ? -3.830 -10.105 -10.830 1.00 90.31 91 GLY A CA 1
ATOM 707 C C . GLY A 1 91 ? -2.745 -9.030 -10.722 1.00 90.31 91 GLY A C 1
ATOM 708 O O . GLY A 1 91 ? -2.157 -8.845 -9.657 1.00 90.31 91 GLY A O 1
ATOM 709 N N . GLU A 1 92 ? -2.528 -8.259 -11.783 1.00 91.19 92 GLU A N 1
ATOM 710 C CA . GLU A 1 92 ? -1.625 -7.111 -11.827 1.00 91.19 92 GLU A CA 1
ATOM 711 C C . GLU A 1 92 ? -2.081 -5.969 -10.911 1.00 91.19 92 GLU A C 1
ATOM 713 O O . GLU A 1 92 ? -1.252 -5.350 -10.240 1.00 91.19 92 GLU A O 1
ATOM 718 N N . LEU A 1 93 ? -3.394 -5.728 -10.815 1.00 92.75 93 LEU A N 1
ATOM 719 C CA . LEU A 1 93 ? -3.953 -4.736 -9.894 1.00 92.75 93 LEU A CA 1
ATOM 720 C C . LEU A 1 93 ? -3.806 -5.203 -8.447 1.00 92.75 93 LEU A C 1
ATOM 722 O O . LEU A 1 93 ? -3.419 -4.420 -7.581 1.00 92.75 93 LEU A O 1
ATOM 726 N N . THR A 1 94 ? -4.044 -6.492 -8.197 1.00 92.50 94 THR A N 1
ATOM 727 C CA . THR A 1 94 ? -3.875 -7.096 -6.867 1.00 92.50 94 THR A CA 1
ATOM 728 C C . THR A 1 94 ? -2.421 -7.011 -6.406 1.00 92.50 94 THR A C 1
ATOM 730 O O . THR A 1 94 ? -2.142 -6.550 -5.299 1.00 92.50 94 THR A O 1
ATOM 733 N N . ALA A 1 95 ? -1.482 -7.387 -7.277 1.00 92.12 95 ALA A N 1
ATOM 734 C CA . ALA A 1 95 ? -0.052 -7.304 -7.007 1.00 92.12 95 ALA A CA 1
ATOM 735 C C . ALA A 1 95 ? 0.388 -5.863 -6.711 1.00 92.12 95 ALA A C 1
ATOM 737 O O . ALA A 1 95 ? 1.098 -5.620 -5.733 1.00 92.12 95 ALA A O 1
ATOM 738 N N . ARG A 1 96 ? -0.080 -4.897 -7.514 1.00 91.50 96 ARG A N 1
ATOM 739 C CA . ARG A 1 96 ? 0.191 -3.469 -7.303 1.00 91.50 96 ARG A CA 1
ATOM 740 C C . ARG A 1 96 ? -0.355 -2.988 -5.959 1.00 91.50 96 ARG A C 1
ATOM 742 O O . ARG A 1 96 ? 0.369 -2.329 -5.222 1.00 91.50 96 ARG A O 1
ATOM 749 N N . ALA A 1 97 ? -1.593 -3.339 -5.614 1.00 93.62 97 ALA A N 1
ATOM 750 C CA . ALA A 1 97 ? -2.216 -2.934 -4.355 1.00 93.62 97 ALA A CA 1
ATOM 751 C C . ALA A 1 97 ? -1.457 -3.468 -3.127 1.00 93.62 97 ALA A C 1
ATOM 753 O O . ALA A 1 97 ? -1.274 -2.738 -2.154 1.00 93.62 97 ALA A O 1
ATOM 754 N N . ILE A 1 98 ? -0.958 -4.708 -3.184 1.00 93.81 98 ILE A N 1
ATOM 755 C CA . ILE A 1 98 ? -0.135 -5.281 -2.109 1.00 93.81 98 ILE A CA 1
ATOM 756 C C . ILE A 1 98 ? 1.210 -4.552 -2.007 1.00 93.81 98 ILE A C 1
ATOM 758 O O . ILE A 1 98 ? 1.628 -4.197 -0.905 1.00 93.81 98 ILE A O 1
ATOM 762 N N . ALA A 1 99 ? 1.863 -4.274 -3.140 1.00 92.12 99 ALA A N 1
ATOM 763 C CA . ALA A 1 99 ? 3.133 -3.548 -3.182 1.00 92.12 99 ALA A CA 1
ATOM 764 C C . ALA A 1 99 ? 3.020 -2.098 -2.676 1.00 92.12 99 ALA A C 1
ATOM 766 O O . ALA A 1 99 ? 3.986 -1.565 -2.133 1.00 92.12 99 ALA A O 1
ATOM 767 N N . MET A 1 100 ? 1.845 -1.470 -2.774 1.00 94.25 100 MET A N 1
ATOM 768 C CA . MET A 1 100 ? 1.625 -0.136 -2.210 1.00 94.25 100 MET A CA 1
ATOM 769 C C . MET A 1 100 ? 1.756 -0.102 -0.682 1.00 94.25 100 MET A C 1
ATOM 771 O O . MET A 1 100 ? 2.151 0.924 -0.147 1.00 94.25 100 MET A O 1
ATOM 775 N N . LEU A 1 101 ? 1.475 -1.186 0.049 1.00 95.06 101 LEU A N 1
ATOM 776 C CA . LEU A 1 101 ? 1.548 -1.188 1.519 1.00 95.06 101 LEU A CA 1
ATOM 777 C C . LEU A 1 101 ? 2.959 -0.876 2.070 1.00 95.06 101 LEU A C 1
ATOM 779 O O . LEU A 1 101 ? 3.076 0.036 2.896 1.00 95.06 101 LEU A O 1
ATOM 783 N N . PRO A 1 102 ? 4.040 -1.561 1.637 1.00 93.94 102 PRO A N 1
ATOM 784 C CA . PRO A 1 102 ? 5.396 -1.207 2.056 1.00 93.94 102 PRO A CA 1
ATOM 785 C C . PRO A 1 102 ? 5.860 0.145 1.492 1.00 93.94 102 PRO A C 1
ATOM 787 O O . PRO A 1 102 ? 6.652 0.815 2.147 1.00 93.94 102 PRO A O 1
ATOM 790 N N . ILE A 1 103 ? 5.355 0.577 0.328 1.00 94.12 103 ILE A N 1
ATOM 791 C CA . ILE A 1 103 ? 5.660 1.901 -0.247 1.00 94.12 103 ILE A CA 1
ATOM 792 C C . ILE A 1 103 ? 5.074 3.013 0.633 1.00 94.12 103 ILE A C 1
ATOM 794 O O . ILE A 1 103 ? 5.787 3.922 1.045 1.00 94.12 103 ILE A O 1
ATOM 798 N N . LEU A 1 104 ? 3.791 2.904 0.987 1.00 95.38 104 LEU A N 1
ATOM 799 C CA . LEU A 1 104 ? 3.083 3.869 1.833 1.00 95.38 104 LEU A CA 1
ATOM 800 C C . LEU A 1 104 ? 3.690 3.993 3.228 1.00 95.38 104 LEU A C 1
ATOM 802 O O . LEU A 1 104 ? 3.532 5.028 3.862 1.00 95.38 104 LEU A O 1
ATOM 806 N N . THR A 1 105 ? 4.350 2.947 3.718 1.00 94.94 105 THR A N 1
ATOM 807 C CA . THR A 1 105 ? 4.950 2.913 5.057 1.00 94.94 105 THR A CA 1
ATOM 808 C C . THR A 1 105 ? 6.465 3.141 5.053 1.00 94.94 105 THR A C 1
ATOM 810 O O . THR A 1 105 ? 7.087 3.034 6.106 1.00 94.94 105 THR A O 1
ATOM 813 N N . GLY A 1 106 ? 7.067 3.457 3.898 1.00 93.62 106 GLY A N 1
ATOM 814 C CA . GLY A 1 106 ? 8.505 3.733 3.784 1.00 93.62 106 GLY A CA 1
ATOM 815 C C . GLY A 1 106 ? 9.399 2.522 4.065 1.00 93.62 106 GLY A C 1
ATOM 816 O O . GLY A 1 106 ? 10.570 2.665 4.400 1.00 93.62 106 GLY A O 1
ATOM 817 N N . ASN A 1 107 ? 8.856 1.311 3.942 1.00 93.50 107 ASN A N 1
ATOM 818 C CA . ASN A 1 107 ? 9.551 0.071 4.276 1.00 93.50 107 ASN A CA 1
ATOM 819 C C . ASN A 1 107 ? 10.353 -0.510 3.102 1.00 93.50 107 ASN A C 1
ATOM 821 O O . ASN A 1 107 ? 10.838 -1.633 3.203 1.00 93.50 107 ASN A O 1
ATOM 825 N N . VAL A 1 108 ? 10.492 0.206 1.985 1.00 91.69 108 VAL A N 1
ATOM 826 C CA . VAL A 1 108 ? 11.259 -0.256 0.819 1.00 91.69 108 VAL A CA 1
ATOM 827 C C . VAL A 1 108 ? 12.721 0.182 0.939 1.00 91.69 108 VAL A C 1
ATOM 829 O O . VAL A 1 108 ? 13.009 1.356 1.148 1.00 91.69 108 VAL A O 1
ATOM 832 N N . GLY A 1 109 ? 13.652 -0.757 0.770 1.00 87.38 109 GLY A N 1
ATOM 833 C CA . GLY A 1 109 ? 15.095 -0.499 0.737 1.00 87.38 109 GLY A CA 1
ATOM 834 C C . GLY A 1 109 ? 15.785 -0.440 2.104 1.00 87.38 109 GLY A C 1
ATOM 835 O O . GLY A 1 109 ? 16.953 -0.063 2.167 1.00 87.38 109 GLY A O 1
ATOM 836 N N . ILE A 1 110 ? 15.102 -0.819 3.190 1.00 89.94 110 ILE A N 1
ATOM 837 C CA . ILE A 1 110 ? 15.658 -0.829 4.554 1.00 89.94 110 ILE A CA 1
ATOM 838 C C . ILE A 1 110 ? 15.891 -2.254 5.074 1.00 89.94 110 ILE A C 1
ATOM 840 O O . ILE A 1 110 ? 15.223 -3.202 4.657 1.00 89.94 110 ILE A O 1
ATOM 844 N N . SER A 1 111 ? 16.819 -2.414 6.023 1.00 88.88 111 SER A N 1
ATOM 845 C CA . SER A 1 111 ? 17.075 -3.709 6.671 1.00 88.88 111 SER A CA 1
ATOM 846 C C . SER A 1 111 ? 15.838 -4.201 7.428 1.00 88.88 111 SER A C 1
ATOM 848 O O . SER A 1 111 ? 15.236 -3.449 8.191 1.00 88.88 111 SER A O 1
ATOM 850 N N . GLY A 1 112 ? 15.442 -5.454 7.194 1.00 87.50 112 GLY A N 1
ATOM 851 C CA . GLY A 1 112 ? 14.201 -6.035 7.724 1.00 87.50 112 GLY A CA 1
ATOM 852 C C . GLY A 1 112 ? 12.921 -5.550 7.029 1.00 87.50 112 GLY A C 1
ATOM 853 O O . GLY A 1 112 ? 11.838 -6.025 7.363 1.00 87.50 112 GLY A O 1
ATOM 854 N N . GLY A 1 113 ? 13.036 -4.628 6.068 1.00 89.06 113 GLY A N 1
ATOM 855 C CA . GLY A 1 113 ? 11.955 -4.172 5.202 1.00 89.06 113 GLY A CA 1
ATOM 856 C C . GLY A 1 113 ? 11.958 -4.874 3.844 1.00 89.06 113 GLY A C 1
ATOM 857 O O . GLY A 1 113 ? 12.600 -5.901 3.627 1.00 89.06 113 GLY A O 1
ATOM 858 N N . ASN A 1 114 ? 11.192 -4.322 2.913 1.00 87.19 114 ASN A N 1
ATOM 859 C CA . ASN A 1 114 ? 11.004 -4.841 1.570 1.00 87.19 114 ASN A CA 1
ATOM 860 C C . ASN A 1 114 ? 12.173 -4.486 0.640 1.00 87.19 114 ASN A C 1
ATOM 862 O O . ASN A 1 114 ? 12.628 -3.346 0.630 1.00 87.19 114 ASN A O 1
ATOM 866 N N . SER A 1 115 ? 12.614 -5.417 -0.207 1.00 79.88 115 SER A N 1
ATOM 867 C CA . SER A 1 115 ? 13.616 -5.134 -1.247 1.00 79.88 115 SER A CA 1
ATOM 868 C C . SER A 1 115 ? 13.023 -4.452 -2.486 1.00 79.88 115 SER A C 1
ATOM 870 O O . SER A 1 115 ? 13.772 -3.983 -3.338 1.00 79.88 115 SER A O 1
ATOM 872 N N . GLY A 1 116 ? 11.690 -4.416 -2.615 1.00 75.06 116 GLY A N 1
ATOM 873 C CA . GLY A 1 116 ? 11.005 -4.030 -3.853 1.00 75.06 116 GLY A CA 1
ATOM 874 C C . GLY A 1 116 ? 10.919 -5.167 -4.881 1.00 75.06 116 GLY A C 1
ATOM 875 O O . GLY A 1 116 ? 10.410 -4.960 -5.979 1.00 75.06 116 GLY A O 1
ATOM 876 N N . ALA A 1 117 ? 11.386 -6.369 -4.529 1.00 71.44 117 ALA A N 1
ATOM 877 C CA . ALA A 1 117 ? 11.326 -7.567 -5.358 1.00 71.44 117 ALA A CA 1
ATOM 878 C C . ALA A 1 117 ? 10.577 -8.711 -4.646 1.00 71.44 117 ALA A C 1
ATOM 880 O O . ALA A 1 117 ? 10.132 -8.582 -3.504 1.00 71.44 117 ALA A O 1
ATOM 881 N N . ARG A 1 118 ? 10.404 -9.837 -5.348 1.00 74.06 118 ARG A N 1
ATOM 882 C CA . ARG A 1 118 ? 9.736 -11.036 -4.815 1.00 74.06 118 ARG A CA 1
ATOM 883 C C . ARG A 1 118 ? 10.527 -11.700 -3.681 1.00 74.06 118 ARG A C 1
ATOM 885 O O . ARG A 1 118 ? 11.718 -11.435 -3.493 1.00 74.06 118 ARG A O 1
ATOM 892 N N . GLU A 1 119 ? 9.884 -12.624 -2.972 1.00 68.19 119 GLU A N 1
ATOM 893 C CA . GLU A 1 119 ? 10.534 -13.491 -1.992 1.00 68.19 119 GLU A CA 1
ATOM 894 C C . GLU A 1 119 ? 11.769 -14.170 -2.606 1.00 68.19 119 GLU A C 1
ATOM 896 O O . GLU A 1 119 ? 11.719 -14.685 -3.724 1.00 68.19 119 GLU A O 1
ATOM 901 N N . SER A 1 120 ? 12.892 -14.162 -1.881 1.00 66.88 120 SER A N 1
ATOM 902 C CA . SER A 1 120 ? 14.197 -14.674 -2.336 1.00 66.88 120 SER A CA 1
ATOM 903 C C . SER A 1 120 ? 14.936 -13.834 -3.398 1.00 66.88 120 SER A C 1
ATOM 905 O O . SER A 1 120 ? 15.975 -14.276 -3.894 1.00 66.88 120 SER A O 1
ATOM 907 N N . THR A 1 121 ? 14.476 -12.624 -3.731 1.00 65.25 121 THR A N 1
ATOM 908 C CA . THR A 1 121 ? 15.158 -11.730 -4.680 1.00 65.25 121 THR A CA 1
ATOM 909 C C . THR A 1 121 ? 15.600 -10.428 -3.995 1.00 65.25 121 THR A C 1
ATOM 911 O O . THR A 1 121 ? 14.789 -9.667 -3.472 1.00 65.25 121 THR A O 1
ATOM 914 N N . TYR A 1 122 ? 16.912 -10.169 -3.992 1.00 60.91 122 TYR A N 1
ATOM 915 C CA . TYR A 1 122 ? 17.531 -8.941 -3.458 1.00 60.91 122 TYR A CA 1
ATOM 916 C C . TYR A 1 122 ? 18.103 -8.028 -4.560 1.00 60.91 122 TYR A C 1
ATOM 918 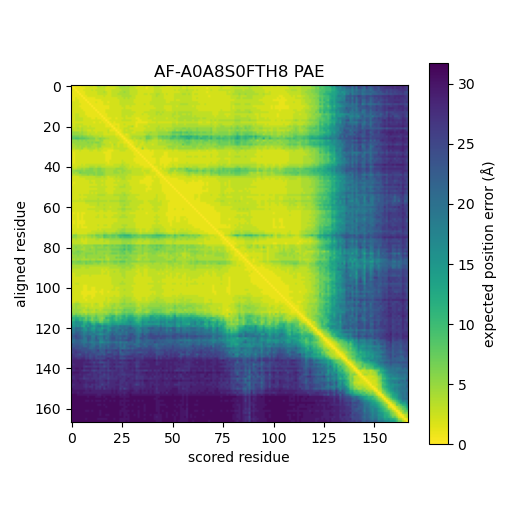O O . TYR A 1 122 ? 18.646 -6.969 -4.265 1.00 60.91 122 TYR A O 1
ATOM 926 N N . THR A 1 123 ? 17.964 -8.421 -5.832 1.00 61.34 123 THR A N 1
ATOM 927 C CA . THR A 1 123 ? 18.352 -7.643 -7.018 1.00 61.34 123 THR A CA 1
ATOM 928 C C . THR A 1 123 ? 17.162 -7.505 -7.969 1.00 61.34 123 THR A C 1
ATOM 930 O O . THR A 1 123 ? 16.461 -8.481 -8.225 1.00 61.34 123 THR A O 1
ATOM 933 N N . ILE A 1 124 ? 16.918 -6.319 -8.539 1.00 59.28 124 ILE A N 1
ATOM 934 C CA . ILE A 1 124 ? 15.957 -6.188 -9.648 1.00 59.28 124 ILE A CA 1
ATOM 935 C C . ILE A 1 124 ? 16.567 -6.909 -10.852 1.00 59.28 124 ILE A C 1
ATOM 937 O O . ILE A 1 124 ? 17.493 -6.409 -11.481 1.00 59.28 124 ILE A O 1
ATOM 941 N N . THR A 1 125 ? 16.089 -8.109 -11.157 1.00 62.53 125 THR A N 1
ATOM 942 C CA . THR A 1 125 ? 16.482 -8.843 -12.361 1.00 62.53 125 THR A CA 1
ATOM 943 C C . THR A 1 125 ? 15.231 -9.401 -13.007 1.00 62.53 125 THR A C 1
ATOM 945 O O . THR A 1 125 ? 14.609 -10.257 -12.397 1.00 62.53 125 THR A O 1
ATOM 948 N N . ILE A 1 126 ? 14.873 -8.900 -14.199 1.00 59.56 126 ILE A N 1
ATOM 949 C CA . ILE A 1 126 ? 14.647 -9.687 -15.428 1.00 59.56 126 ILE A CA 1
ATOM 950 C C . ILE A 1 126 ? 14.829 -8.746 -16.633 1.00 59.56 126 ILE A C 1
ATOM 952 O O . ILE A 1 126 ? 13.946 -7.957 -16.939 1.00 59.56 126 ILE A O 1
ATOM 956 N N . GLU A 1 127 ? 15.956 -8.890 -17.331 1.00 56.72 127 GLU A N 1
ATOM 957 C CA . GLU A 1 127 ? 16.116 -8.528 -18.744 1.00 56.72 127 GLU A CA 1
ATOM 958 C C . GLU A 1 127 ? 16.997 -9.593 -19.397 1.00 56.72 127 GLU A C 1
ATOM 960 O O . GLU A 1 127 ? 18.154 -9.751 -19.001 1.00 56.72 127 GLU A O 1
ATOM 965 N N . ARG A 1 128 ? 16.453 -10.338 -20.365 1.00 61.91 128 ARG A N 1
ATOM 966 C CA . ARG A 1 128 ? 17.224 -11.076 -21.379 1.00 61.91 128 ARG A CA 1
ATOM 967 C C . ARG A 1 128 ? 16.340 -11.413 -22.570 1.00 61.91 128 ARG A C 1
ATOM 969 O O . ARG A 1 128 ? 15.549 -12.342 -22.471 1.00 61.91 128 ARG A O 1
ATOM 976 N N . LEU A 1 129 ? 16.610 -10.783 -23.706 1.00 52.44 129 LEU A N 1
ATOM 977 C CA . LEU A 1 129 ? 16.455 -11.331 -25.059 1.00 52.44 129 LEU A CA 1
ATOM 978 C C . LEU A 1 129 ? 17.506 -10.609 -25.930 1.00 52.44 129 LEU A C 1
ATOM 980 O O . LEU A 1 129 ? 17.445 -9.389 -26.042 1.00 52.44 129 LEU A O 1
ATOM 984 N N . PRO A 1 130 ? 18.521 -11.313 -26.468 1.00 63.03 130 PRO A N 1
ATOM 985 C CA . PRO A 1 130 ? 18.312 -11.970 -27.757 1.00 63.03 130 PRO A CA 1
ATOM 986 C C . PRO A 1 130 ? 18.820 -13.416 -27.788 1.00 63.03 130 PRO A C 1
ATOM 988 O O . PRO A 1 130 ? 19.895 -13.738 -27.282 1.00 63.03 130 PRO A O 1
ATOM 991 N N . VAL A 1 131 ? 18.037 -14.289 -28.419 1.00 69.12 131 VAL A N 1
ATOM 992 C CA . VAL A 1 131 ? 18.420 -15.676 -28.707 1.00 69.12 131 VAL A CA 1
ATOM 993 C C . VAL A 1 131 ? 18.904 -15.739 -30.159 1.00 69.12 131 VAL A C 1
ATOM 995 O O . VAL A 1 131 ? 18.235 -15.203 -31.039 1.00 69.12 131 VAL A O 1
ATOM 998 N N . LEU A 1 132 ? 20.07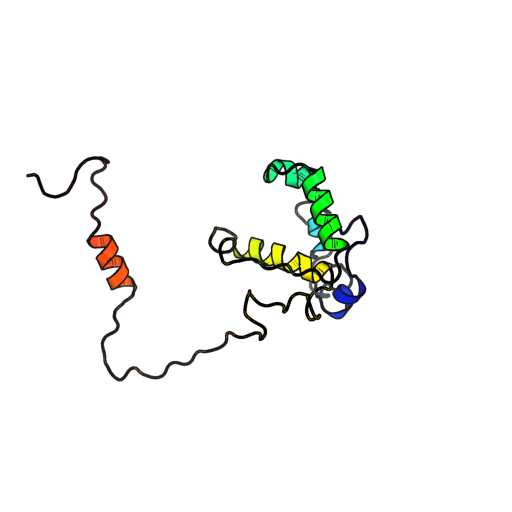3 -16.347 -30.383 1.00 69.25 132 LEU A N 1
ATOM 999 C CA . LEU A 1 132 ? 20.690 -16.565 -31.700 1.00 69.25 132 LEU A CA 1
ATOM 1000 C C . LEU A 1 132 ? 20.285 -17.931 -32.275 1.00 69.25 132 LEU A C 1
ATOM 1002 O O . LEU A 1 132 ? 19.771 -18.783 -31.547 1.00 69.25 132 LEU A O 1
ATOM 1006 N N . ASP A 1 133 ? 20.518 -18.129 -33.572 1.00 71.69 133 ASP A N 1
ATOM 1007 C CA . ASP A 1 133 ? 19.888 -19.201 -34.343 1.00 71.69 133 ASP A CA 1
ATOM 1008 C C . ASP A 1 133 ? 20.166 -20.612 -33.819 1.00 71.69 133 ASP A C 1
ATOM 1010 O O . ASP A 1 133 ? 21.300 -21.027 -33.571 1.00 71.69 133 ASP A O 1
ATOM 1014 N N . ASN A 1 134 ? 19.076 -21.366 -33.688 1.00 76.81 134 ASN A N 1
ATOM 1015 C CA . ASN A 1 134 ? 19.094 -22.762 -33.292 1.00 76.81 134 ASN A CA 1
ATOM 1016 C C . ASN A 1 134 ? 19.712 -23.624 -34.419 1.00 76.81 134 ASN A C 1
ATOM 1018 O O . ASN A 1 134 ? 19.138 -23.681 -35.509 1.00 76.81 134 ASN A O 1
ATOM 1022 N N . PRO A 1 135 ? 20.831 -24.341 -34.179 1.00 74.44 135 PRO A N 1
ATOM 1023 C CA . PRO A 1 135 ? 21.498 -25.154 -35.199 1.00 74.44 135 PRO A CA 1
ATOM 1024 C C . PRO A 1 135 ? 20.771 -26.476 -35.516 1.00 74.44 135 PRO A C 1
ATOM 1026 O O . PRO A 1 135 ? 21.191 -27.201 -36.417 1.00 74.44 135 PRO A O 1
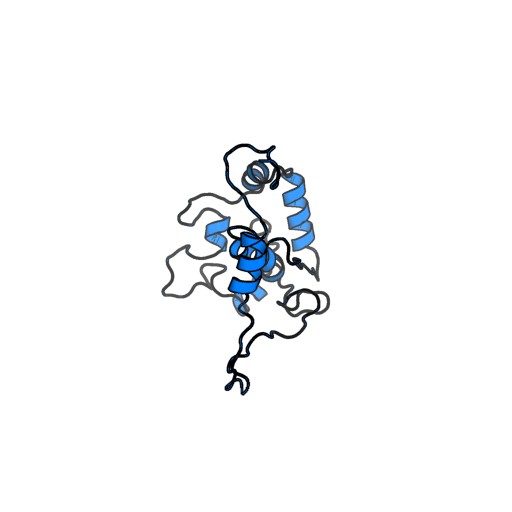ATOM 1029 N N . VAL A 1 136 ? 19.690 -26.811 -34.797 1.00 72.81 136 VAL A N 1
ATOM 1030 C CA . VAL A 1 136 ? 18.879 -28.020 -35.014 1.00 72.81 136 VAL A CA 1
ATOM 1031 C C . VAL A 1 136 ? 17.404 -27.649 -35.200 1.00 72.81 136 VAL A C 1
ATOM 1033 O O . VAL A 1 136 ? 16.769 -27.039 -34.352 1.00 72.81 136 VAL A O 1
ATOM 1036 N N . VAL A 1 137 ? 16.839 -28.074 -36.328 1.00 59.94 137 VAL A N 1
ATOM 1037 C CA . VAL A 1 137 ? 15.669 -27.482 -37.014 1.00 59.94 137 VAL A CA 1
ATOM 1038 C C . VAL A 1 137 ? 14.296 -27.832 -36.395 1.00 59.94 137 VAL A C 1
ATOM 1040 O O . VAL A 1 137 ? 13.253 -27.492 -36.947 1.00 59.94 137 VAL A O 1
ATOM 1043 N N . GLN A 1 138 ? 14.247 -28.518 -35.249 1.00 61.06 138 GLN A N 1
ATOM 1044 C CA . GLN A 1 138 ? 12.991 -28.960 -34.627 1.00 61.06 138 GLN A CA 1
ATOM 1045 C C . GLN A 1 138 ? 12.714 -28.228 -33.315 1.00 61.06 138 GLN A C 1
ATOM 1047 O O . GLN A 1 138 ? 13.466 -28.336 -32.351 1.00 61.06 138 GLN A O 1
ATOM 1052 N N . ASN A 1 139 ? 11.571 -27.547 -33.264 1.00 52.88 139 ASN A N 1
ATOM 1053 C CA . ASN A 1 139 ? 10.990 -27.035 -32.031 1.00 52.88 139 ASN A CA 1
ATOM 1054 C C . ASN A 1 139 ? 9.923 -28.025 -31.549 1.00 52.88 139 ASN A C 1
ATOM 1056 O O . ASN A 1 139 ? 8.969 -28.305 -32.279 1.00 52.88 139 ASN A O 1
ATOM 1060 N N . VAL A 1 140 ? 10.034 -28.528 -30.314 1.00 55.22 140 VAL A N 1
ATOM 1061 C CA . VAL A 1 140 ? 8.865 -29.117 -29.646 1.00 55.22 140 VAL A CA 1
ATOM 1062 C C . VAL A 1 140 ? 7.936 -27.955 -29.334 1.00 55.22 140 VAL A C 1
ATOM 1064 O O . VAL A 1 140 ? 8.161 -27.180 -28.410 1.00 55.22 140 VAL A O 1
ATOM 1067 N N . ASN A 1 141 ? 6.928 -27.777 -30.178 1.00 44.72 141 ASN A N 1
ATOM 1068 C CA . ASN A 1 141 ? 5.968 -26.704 -30.012 1.00 44.72 141 ASN A CA 1
ATOM 1069 C C . ASN A 1 141 ? 5.165 -26.966 -28.724 1.00 44.72 141 ASN A C 1
ATOM 1071 O O . ASN A 1 141 ? 4.494 -27.994 -28.625 1.00 44.72 141 ASN A O 1
ATOM 1075 N N . LEU A 1 142 ? 5.210 -26.040 -27.759 1.00 47.06 142 LEU A N 1
ATOM 1076 C CA . LEU A 1 142 ? 4.401 -26.100 -26.533 1.00 47.06 142 LEU A CA 1
ATOM 1077 C C . LEU A 1 142 ? 2.912 -26.275 -26.864 1.00 47.06 142 LEU A C 1
ATOM 1079 O O . LEU A 1 142 ? 2.193 -26.965 -26.156 1.00 47.06 142 LEU A O 1
ATOM 1083 N N . LEU A 1 143 ? 2.470 -25.706 -27.983 1.00 47.84 143 LEU A N 1
ATOM 1084 C CA . LEU A 1 143 ? 1.132 -25.833 -28.534 1.00 47.84 143 LEU A CA 1
ATOM 1085 C C . LEU A 1 143 ? 0.890 -27.231 -29.108 1.00 47.84 143 LEU A C 1
ATOM 1087 O O . LEU A 1 143 ? -0.187 -27.739 -28.890 1.00 47.84 143 LEU A O 1
ATOM 1091 N N . LEU A 1 144 ? 1.867 -27.923 -29.709 1.00 50.66 144 LEU A N 1
ATOM 1092 C CA . LEU A 1 144 ? 1.728 -29.354 -30.045 1.00 50.66 144 LEU A CA 1
ATOM 1093 C C . LEU A 1 144 ? 1.780 -30.248 -28.802 1.00 50.66 144 LEU A C 1
ATOM 1095 O O . LEU A 1 144 ? 1.209 -31.327 -28.807 1.00 50.66 144 LEU A O 1
ATOM 1099 N N . GLN A 1 145 ? 2.444 -29.820 -27.733 1.00 49.06 145 GLN A N 1
ATOM 1100 C CA . GLN A 1 145 ? 2.527 -30.544 -26.465 1.00 49.06 145 GLN A CA 1
ATOM 1101 C C . GLN A 1 145 ? 1.225 -30.405 -25.659 1.00 49.06 145 GLN A C 1
ATOM 1103 O O . GLN A 1 145 ? 0.705 -31.393 -25.145 1.00 49.06 145 GLN A O 1
ATOM 1108 N N . LEU A 1 146 ? 0.648 -29.200 -25.644 1.00 51.97 146 LEU A N 1
ATOM 1109 C CA . LEU A 1 146 ? -0.684 -28.894 -25.126 1.00 51.97 146 LEU A CA 1
ATOM 1110 C C . LEU A 1 146 ? -1.784 -29.489 -26.002 1.00 51.97 146 LEU A C 1
ATOM 1112 O O . LEU A 1 146 ? -2.701 -30.069 -25.450 1.00 51.97 146 LEU A O 1
ATOM 1116 N N . ASP A 1 147 ? -1.687 -29.424 -27.330 1.00 44.91 147 ASP A N 1
ATOM 1117 C CA . ASP A 1 147 ? -2.630 -30.025 -28.286 1.00 44.91 147 ASP A CA 1
ATOM 1118 C C . ASP A 1 147 ? -2.525 -31.558 -28.278 1.00 44.91 147 ASP A C 1
ATOM 1120 O O . ASP A 1 147 ? -3.517 -32.239 -28.487 1.00 44.91 147 ASP A O 1
ATOM 1124 N N . ARG A 1 148 ? -1.377 -32.151 -27.919 1.00 45.94 148 ARG A N 1
ATOM 1125 C CA . ARG A 1 148 ? -1.271 -33.594 -27.636 1.00 45.94 148 ARG A CA 1
ATOM 1126 C C . ARG A 1 148 ? -1.978 -33.964 -26.334 1.00 45.94 148 ARG A C 1
ATOM 1128 O O . ARG A 1 148 ? -2.656 -34.983 -26.310 1.00 45.94 148 ARG A O 1
ATOM 1135 N N . CYS A 1 149 ? -1.896 -33.131 -25.295 1.00 50.56 149 CYS A N 1
ATOM 1136 C CA . CYS A 1 149 ? -2.682 -33.299 -24.069 1.00 50.56 149 CYS A CA 1
ATOM 1137 C C . CYS A 1 149 ? -4.187 -33.073 -24.314 1.00 50.56 149 CYS A C 1
ATOM 1139 O O . CYS A 1 149 ? -4.998 -33.902 -23.912 1.00 50.56 149 CYS A O 1
ATOM 1141 N N . TYR A 1 150 ? -4.560 -32.015 -25.038 1.00 48.22 150 TYR A N 1
ATOM 1142 C CA . TYR A 1 150 ? -5.943 -31.645 -25.354 1.00 48.22 150 TYR A CA 1
ATOM 1143 C C . TYR A 1 150 ? -6.599 -32.601 -26.358 1.00 48.22 150 TYR A C 1
ATOM 1145 O O . TYR A 1 150 ? -7.733 -32.999 -26.140 1.00 48.22 150 TYR A O 1
ATOM 1153 N N . ARG A 1 151 ? -5.910 -33.059 -27.413 1.00 48.03 151 ARG A N 1
ATOM 1154 C CA . ARG A 1 151 ? -6.438 -34.079 -28.347 1.00 48.03 151 ARG A CA 1
ATOM 1155 C C . ARG A 1 151 ? -6.426 -35.485 -27.770 1.00 48.03 151 ARG A C 1
ATOM 1157 O O . ARG A 1 151 ? -7.216 -36.315 -28.208 1.00 48.03 151 ARG A O 1
ATOM 1164 N N . SER A 1 152 ? -5.558 -35.771 -26.796 1.00 44.56 152 SER A N 1
ATOM 1165 C CA . SER A 1 152 ? -5.670 -37.008 -26.011 1.00 44.56 152 SER A CA 1
ATOM 1166 C C . SER A 1 152 ? -6.848 -36.979 -25.033 1.00 44.56 152 SER A C 1
ATOM 1168 O O . SER A 1 152 ? -7.235 -38.032 -24.530 1.00 44.56 152 SER A O 1
ATOM 1170 N N . TRP A 1 153 ? -7.439 -35.799 -24.795 1.00 36.00 153 TRP A N 1
ATOM 1171 C CA . TRP A 1 153 ? -8.621 -35.610 -23.963 1.00 36.00 153 TRP A CA 1
ATOM 1172 C C . TRP A 1 153 ? -9.866 -35.367 -24.833 1.00 36.00 153 TRP A C 1
ATOM 1174 O O . TRP A 1 153 ? -10.202 -34.224 -25.144 1.00 36.00 153 TRP A O 1
ATOM 1184 N N . PRO A 1 154 ? -10.605 -36.409 -25.239 1.00 44.06 154 PRO A N 1
ATOM 1185 C CA . PRO A 1 154 ? -11.873 -36.205 -25.920 1.00 44.06 154 PRO A CA 1
ATOM 1186 C C . PRO A 1 154 ? -12.899 -35.627 -24.935 1.00 44.06 154 PRO A C 1
ATOM 1188 O O . PRO A 1 154 ? -13.429 -36.334 -24.081 1.00 44.06 154 PRO A O 1
ATOM 1191 N N . ALA A 1 155 ? -13.201 -34.338 -25.070 1.00 48.19 155 ALA A N 1
ATOM 1192 C CA . ALA A 1 155 ? -14.430 -33.742 -24.569 1.00 48.19 155 ALA A CA 1
ATOM 1193 C C . ALA A 1 155 ? -15.190 -33.172 -25.769 1.00 48.19 155 ALA A C 1
ATOM 1195 O O . ALA A 1 155 ? -14.766 -32.167 -26.334 1.00 48.19 155 ALA A O 1
ATOM 1196 N N . ASN A 1 156 ? -16.275 -33.834 -26.186 1.00 43.03 156 ASN A N 1
ATOM 1197 C CA . ASN A 1 156 ? -17.632 -33.281 -26.092 1.00 43.03 156 ASN A CA 1
ATOM 1198 C C . ASN A 1 156 ? -18.629 -34.090 -26.952 1.00 43.03 156 ASN A C 1
ATOM 1200 O O . ASN A 1 156 ? -18.771 -33.848 -28.147 1.00 43.03 156 ASN A O 1
ATOM 1204 N N . ASP A 1 157 ? -19.377 -35.000 -26.329 1.00 39.00 157 ASP A N 1
ATOM 1205 C CA . ASP A 1 157 ? -20.694 -35.447 -26.797 1.00 39.00 157 ASP A CA 1
ATOM 1206 C C . ASP A 1 157 ? -21.767 -35.144 -25.739 1.00 39.00 157 ASP A C 1
ATOM 1208 O O . ASP A 1 157 ? -22.630 -35.968 -25.472 1.00 39.00 157 ASP A O 1
ATOM 1212 N N . GLY A 1 158 ? -21.719 -33.975 -25.083 1.00 44.62 158 GLY A N 1
ATOM 1213 C CA . GLY A 1 158 ? -22.843 -33.438 -24.297 1.00 44.62 158 GLY A CA 1
ATOM 1214 C C . GLY A 1 158 ? -23.390 -34.312 -23.154 1.00 44.62 158 GLY A C 1
ATOM 1215 O O . GLY A 1 158 ? -24.417 -33.973 -22.570 1.00 44.62 158 GLY A O 1
ATOM 1216 N N . ASN A 1 159 ? -22.734 -35.418 -22.803 1.00 43.94 159 ASN A N 1
ATOM 1217 C CA . ASN A 1 159 ? -23.157 -36.342 -21.763 1.00 43.94 159 ASN A CA 1
ATOM 1218 C C . ASN A 1 159 ? -21.973 -36.611 -20.824 1.00 43.94 159 ASN A C 1
ATOM 1220 O O . ASN A 1 159 ? -21.014 -37.272 -21.225 1.00 43.94 159 ASN A O 1
ATOM 1224 N N . PRO A 1 160 ? -22.021 -36.170 -19.556 1.00 49.75 160 PRO A N 1
ATOM 1225 C CA . PRO A 1 160 ? -20.876 -36.232 -18.646 1.00 49.75 160 PRO A CA 1
ATOM 1226 C C . PRO A 1 160 ? -20.471 -37.657 -18.215 1.00 49.75 160 PRO A C 1
ATOM 1228 O O . PRO A 1 160 ? -19.641 -37.809 -17.321 1.00 49.75 160 PRO A O 1
ATOM 1231 N N . ARG A 1 161 ? -21.062 -38.718 -18.788 1.00 41.16 161 ARG A N 1
ATOM 1232 C CA . ARG A 1 161 ? -20.877 -40.109 -18.339 1.00 41.16 161 ARG A CA 1
ATOM 1233 C C . ARG A 1 161 ? -20.395 -41.106 -19.396 1.00 41.16 161 ARG A C 1
ATOM 1235 O O . ARG A 1 161 ? -20.226 -42.273 -19.045 1.00 41.16 161 ARG A O 1
ATOM 1242 N N . ARG A 1 162 ? -20.151 -40.722 -20.652 1.00 44.19 162 ARG A N 1
ATOM 1243 C CA . ARG A 1 162 ? -19.625 -41.670 -21.653 1.00 44.19 162 ARG A CA 1
ATOM 1244 C 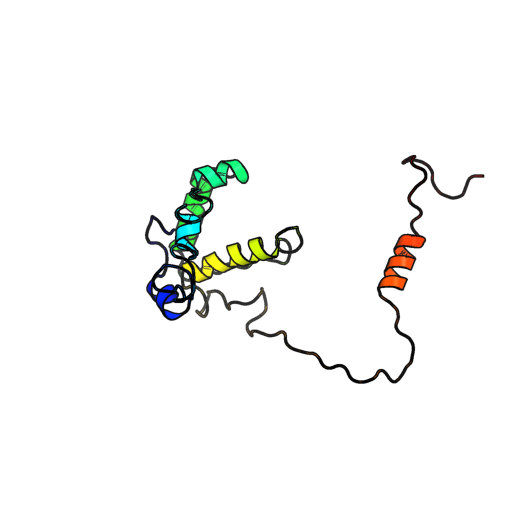C . ARG A 1 162 ? -18.098 -41.661 -21.677 1.00 44.19 162 ARG A C 1
ATOM 1246 O O . ARG A 1 162 ? -17.476 -40.613 -21.793 1.00 44.19 162 ARG A O 1
ATOM 1253 N N . ARG A 1 163 ? -17.491 -42.846 -21.540 1.00 41.34 163 ARG A N 1
ATOM 1254 C CA . ARG A 1 163 ? -16.042 -43.059 -21.700 1.00 41.34 163 ARG A CA 1
ATOM 1255 C C . ARG A 1 163 ? -15.748 -43.669 -23.080 1.00 41.34 163 ARG A C 1
ATOM 1257 O O . ARG A 1 163 ? -16.576 -44.441 -23.566 1.00 41.34 163 ARG A O 1
ATOM 1264 N N . PRO A 1 164 ? -14.594 -43.374 -23.704 1.00 31.95 164 PRO A N 1
ATOM 1265 C CA . PRO A 1 164 ? -14.314 -43.800 -25.077 1.00 31.95 164 PRO A CA 1
ATOM 1266 C C . PRO A 1 164 ? -14.055 -45.316 -25.162 1.00 31.95 164 PRO A C 1
ATOM 1268 O O . PRO A 1 164 ? -13.209 -45.819 -24.426 1.00 31.95 164 PRO A O 1
ATOM 1271 N N . GLY A 1 165 ? -14.742 -46.036 -26.065 1.00 41.56 165 GLY A N 1
ATOM 1272 C CA . GLY A 1 165 ? -14.408 -47.431 -26.423 1.00 41.56 165 GLY A CA 1
ATOM 1273 C C . GLY A 1 165 ? -15.551 -48.454 -26.487 1.00 41.56 165 GLY A C 1
ATOM 1274 O O . GLY A 1 165 ? -15.301 -49.590 -26.878 1.00 41.56 165 GLY A O 1
ATOM 1275 N N . GLN A 1 166 ? -16.792 -48.095 -26.157 1.00 41.66 166 GLN A N 1
ATOM 1276 C CA . GLN A 1 166 ? -17.950 -48.963 -26.410 1.00 41.66 166 GLN A CA 1
ATOM 1277 C C . GLN A 1 166 ? -18.622 -48.552 -27.730 1.00 41.66 166 GLN A C 1
ATOM 1279 O O . GLN A 1 166 ? -19.144 -47.441 -27.825 1.00 41.66 166 GLN A O 1
ATOM 1284 N N . ARG A 1 167 ? -18.534 -49.417 -28.754 1.00 41.62 167 ARG A N 1
ATOM 1285 C CA . ARG A 1 167 ? -19.482 -49.422 -29.882 1.00 41.62 167 ARG A CA 1
ATOM 1286 C C . ARG A 1 167 ? -20.811 -50.003 -29.419 1.00 41.62 167 ARG A C 1
ATOM 1288 O O . ARG A 1 167 ? -20.761 -50.909 -28.558 1.00 41.62 167 ARG A O 1
#